Protein AF-A0AAP2H9G9-F1 (afdb_monomer_lite)

pLDDT: mean 77.92, std 21.47, range [32.94, 95.69]

Structure (mmCIF, N/CA/C/O backbone):
data_AF-A0AAP2H9G9-F1
#
_entry.id   AF-A0AAP2H9G9-F1
#
loop_
_atom_site.group_PDB
_atom_site.id
_atom_site.type_symbol
_atom_site.label_atom_id
_atom_site.label_alt_id
_atom_site.label_comp_id
_atom_site.label_asym_id
_atom_site.label_entity_id
_atom_site.label_seq_id
_atom_site.pdbx_PDB_ins_code
_atom_site.Cartn_x
_atom_site.Cartn_y
_atom_site.Cartn_z
_atom_site.occupancy
_atom_site.B_iso_or_equiv
_atom_site.auth_seq_id
_atom_site.auth_comp_id
_atom_site.auth_asym_id
_atom_site.auth_atom_id
_atom_site.pdbx_PDB_model_num
ATOM 1 N N . MET A 1 1 ? 57.233 18.502 27.708 1.00 37.66 1 MET A N 1
ATOM 2 C CA . MET A 1 1 ? 56.171 18.239 26.711 1.00 37.66 1 MET A CA 1
ATOM 3 C C . MET A 1 1 ? 54.902 17.817 27.448 1.00 37.66 1 MET A C 1
ATOM 5 O O . MET A 1 1 ? 54.884 16.736 28.016 1.00 37.66 1 MET A O 1
ATOM 9 N N . LYS A 1 2 ? 53.889 18.688 27.544 1.00 40.34 2 LYS A N 1
ATOM 10 C CA . LYS A 1 2 ? 52.561 18.356 28.095 1.00 40.34 2 LYS A CA 1
ATOM 11 C C . LYS A 1 2 ? 51.535 19.349 27.533 1.00 40.34 2 LYS A C 1
ATOM 13 O O . LYS A 1 2 ? 51.546 20.514 27.914 1.00 40.34 2 LYS A O 1
ATOM 18 N N . ARG A 1 3 ? 50.701 18.901 26.593 1.00 41.12 3 ARG A N 1
ATOM 19 C CA . ARG A 1 3 ? 49.439 19.538 26.166 1.00 41.12 3 ARG A CA 1
ATOM 20 C C . ARG A 1 3 ? 48.464 18.381 25.935 1.00 41.12 3 ARG A C 1
ATOM 22 O O . ARG A 1 3 ? 48.772 17.489 25.159 1.00 41.12 3 ARG A O 1
ATOM 29 N N . MET A 1 4 ? 47.598 18.151 26.918 1.00 32.94 4 MET A N 1
ATOM 30 C CA . MET A 1 4 ? 46.185 18.562 26.938 1.00 32.94 4 MET A CA 1
ATOM 31 C C . MET A 1 4 ? 45.317 17.645 26.075 1.00 32.94 4 MET A C 1
ATOM 33 O O . MET A 1 4 ? 45.419 17.625 24.855 1.00 32.94 4 MET A O 1
ATOM 37 N N . ALA A 1 5 ? 44.484 16.880 26.777 1.00 45.12 5 ALA A N 1
ATOM 38 C CA . ALA A 1 5 ? 43.431 16.036 26.248 1.00 45.12 5 ALA A CA 1
ATOM 39 C C . ALA A 1 5 ? 42.278 16.882 25.698 1.00 45.12 5 ALA A C 1
ATOM 41 O O . ALA A 1 5 ? 41.900 17.856 26.343 1.00 45.12 5 ALA A O 1
ATOM 42 N N . ILE A 1 6 ? 41.670 16.442 24.594 1.00 42.78 6 ILE A N 1
ATOM 43 C CA . ILE A 1 6 ? 40.238 16.624 24.332 1.00 42.78 6 ILE A CA 1
ATOM 44 C C . ILE A 1 6 ? 39.721 15.311 23.738 1.00 42.78 6 ILE A C 1
ATOM 46 O O . ILE A 1 6 ? 40.127 14.886 22.659 1.00 42.78 6 ILE A O 1
ATOM 50 N N . VAL A 1 7 ? 38.850 14.661 24.505 1.00 41.88 7 VAL A N 1
ATOM 51 C CA . VAL A 1 7 ? 38.011 13.535 24.101 1.00 41.88 7 VAL A CA 1
ATOM 52 C C . VAL A 1 7 ? 36.880 14.106 23.251 1.00 41.88 7 VAL A C 1
ATOM 54 O O . VAL A 1 7 ? 36.091 14.903 23.750 1.00 41.88 7 VAL A O 1
ATOM 57 N N . ALA A 1 8 ? 36.791 13.711 21.983 1.00 39.16 8 ALA A N 1
ATOM 58 C CA . ALA A 1 8 ? 35.619 13.967 21.154 1.00 39.16 8 ALA A CA 1
ATOM 59 C C . ALA A 1 8 ? 34.843 12.655 21.005 1.00 39.16 8 ALA A C 1
ATOM 61 O O . ALA A 1 8 ? 35.128 11.830 20.140 1.00 39.16 8 ALA A O 1
ATOM 62 N N . ALA A 1 9 ? 33.882 12.448 21.904 1.00 39.34 9 ALA A N 1
ATOM 63 C CA . ALA A 1 9 ? 32.832 11.461 21.723 1.00 39.34 9 ALA A CA 1
ATOM 64 C C . ALA A 1 9 ? 31.893 11.974 20.624 1.00 39.34 9 ALA A C 1
ATOM 66 O O . ALA A 1 9 ? 31.010 12.794 20.874 1.00 39.34 9 ALA A O 1
ATOM 67 N N . SER A 1 10 ? 32.104 11.521 19.391 1.00 39.72 10 SER A N 1
ATOM 68 C CA . SER A 1 10 ? 31.142 11.708 18.308 1.00 39.72 10 SER A CA 1
ATOM 69 C C . SER A 1 10 ? 29.957 10.777 18.545 1.00 39.72 10 SER A C 1
ATOM 71 O O . SER A 1 10 ? 29.910 9.655 18.047 1.00 39.72 10 SER A O 1
ATOM 73 N N . ALA A 1 11 ? 28.999 11.247 19.339 1.00 42.78 11 ALA A N 1
ATOM 74 C CA . ALA A 1 11 ? 27.651 10.712 19.329 1.00 42.78 11 ALA A CA 1
ATOM 75 C C . ALA A 1 11 ? 27.036 11.036 17.961 1.00 42.78 11 ALA A C 1
ATOM 77 O O . ALA A 1 11 ? 26.613 12.163 17.705 1.00 42.78 11 ALA A O 1
ATOM 78 N N . PHE A 1 12 ? 27.017 10.051 17.064 1.00 39.75 12 PHE A N 1
A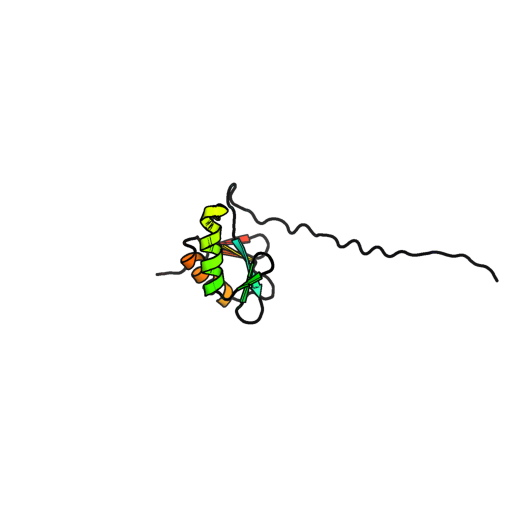TOM 79 C CA . PHE A 1 12 ? 26.119 10.068 15.917 1.00 39.75 12 PHE A CA 1
ATOM 80 C C . PHE A 1 12 ? 24.697 9.965 16.480 1.00 39.75 12 PHE A C 1
ATOM 82 O O . PHE A 1 12 ? 24.201 8.876 16.765 1.00 39.75 12 PHE A O 1
ATOM 89 N N . LEU A 1 13 ? 24.052 11.114 16.707 1.00 43.44 13 LEU A N 1
ATOM 90 C CA . LEU A 1 13 ? 22.601 11.156 16.797 1.00 43.44 13 LEU A CA 1
ATOM 91 C C . LEU A 1 13 ? 22.083 10.684 15.438 1.00 43.44 13 LEU A C 1
ATOM 93 O O . LEU A 1 13 ? 22.118 11.426 14.458 1.00 43.44 13 LEU A O 1
ATOM 97 N N . ALA A 1 14 ? 21.616 9.439 15.382 1.00 42.53 14 ALA A N 1
ATOM 98 C CA . ALA A 1 14 ? 20.694 9.014 14.350 1.00 42.53 14 ALA A CA 1
ATOM 99 C C . ALA A 1 14 ? 19.451 9.897 14.498 1.00 42.53 14 ALA A C 1
ATOM 101 O O . ALA A 1 14 ? 18.612 9.686 15.375 1.00 42.53 14 ALA A O 1
ATOM 102 N N . ALA A 1 15 ? 19.385 10.952 13.691 1.00 39.41 15 ALA A N 1
ATOM 103 C CA . ALA A 1 15 ? 18.165 11.694 13.487 1.00 39.41 15 ALA A CA 1
ATOM 104 C C . ALA A 1 15 ? 17.153 10.697 12.918 1.00 39.41 15 ALA A C 1
ATOM 106 O O . ALA A 1 15 ? 17.203 10.355 11.738 1.00 39.41 15 ALA A O 1
ATOM 107 N N . CYS A 1 16 ? 16.245 10.210 13.763 1.00 35.25 16 CYS A N 1
ATOM 108 C CA . CYS A 1 16 ? 14.962 9.708 13.304 1.00 35.25 16 CYS A CA 1
ATOM 109 C C . CYS A 1 16 ? 14.261 10.906 12.664 1.00 35.25 16 CYS A C 1
ATOM 111 O O . CYS A 1 16 ? 13.507 11.619 13.323 1.00 35.25 16 CYS A O 1
ATOM 113 N N . ALA A 1 17 ? 14.593 11.185 11.403 1.00 39.62 17 ALA A N 1
ATOM 114 C CA . ALA A 1 17 ? 13.818 12.070 10.569 1.00 39.62 17 ALA A CA 1
ATOM 115 C C . ALA A 1 17 ? 12.419 11.461 10.549 1.00 39.62 17 ALA A C 1
ATOM 117 O O . ALA A 1 17 ? 12.178 10.427 9.928 1.00 39.62 17 ALA A O 1
ATOM 118 N N . SER A 1 18 ? 11.519 12.051 11.329 1.00 39.00 18 SER A N 1
ATOM 119 C CA . SER A 1 18 ? 10.096 11.792 11.252 1.00 39.00 18 SER A CA 1
ATOM 120 C C . SER A 1 18 ? 9.683 12.143 9.833 1.00 39.00 18 SER A C 1
ATOM 122 O O . SER A 1 18 ? 9.507 13.318 9.508 1.00 39.00 18 SER A O 1
ATOM 124 N N . VAL A 1 19 ? 9.626 11.123 8.979 1.00 42.91 19 VAL A N 1
ATOM 125 C CA . VAL A 1 19 ? 9.118 11.222 7.617 1.00 42.91 19 VAL A CA 1
ATOM 126 C C . VAL A 1 19 ? 7.755 11.914 7.710 1.00 42.91 19 VAL A C 1
ATOM 128 O O . VAL A 1 19 ? 6.894 11.431 8.453 1.00 42.91 19 VAL A O 1
ATOM 131 N N . PRO A 1 20 ? 7.549 13.062 7.039 1.00 39.78 20 PRO A N 1
ATOM 132 C CA . PRO A 1 20 ? 6.274 13.750 7.093 1.00 39.78 20 PRO A CA 1
ATOM 133 C C . PRO A 1 20 ? 5.175 12.807 6.599 1.00 39.78 20 PRO A C 1
ATOM 135 O O . PRO A 1 20 ? 5.209 12.288 5.474 1.00 39.78 20 PRO A O 1
ATOM 138 N N . LYS A 1 21 ? 4.213 12.547 7.491 1.00 40.75 21 LYS A N 1
ATOM 139 C CA . LYS A 1 21 ? 3.041 11.727 7.199 1.00 40.75 21 LYS A CA 1
ATOM 140 C C . LYS A 1 21 ? 2.324 12.365 5.997 1.00 40.75 21 LYS A C 1
ATOM 142 O O . LYS A 1 21 ? 1.998 13.550 6.067 1.00 40.75 21 LYS A O 1
ATOM 147 N N . PRO A 1 22 ? 2.114 11.632 4.886 1.00 40.84 22 PRO A N 1
ATOM 148 C CA . PRO A 1 22 ? 1.306 12.145 3.778 1.00 40.84 22 PRO A CA 1
ATOM 149 C C . PRO A 1 22 ? -0.086 12.504 4.272 1.00 40.84 22 PRO A C 1
ATOM 151 O O . PRO A 1 22 ? -0.542 11.931 5.258 1.00 40.84 22 PRO A O 1
ATOM 154 N N . ALA A 1 23 ? -0.773 13.389 3.552 1.00 43.91 23 ALA A N 1
ATOM 155 C CA . ALA A 1 23 ? -2.177 13.707 3.772 1.00 43.91 23 ALA A CA 1
ATOM 156 C C . ALA A 1 23 ? -3.053 12.435 3.758 1.00 43.91 23 ALA A C 1
ATOM 158 O O . ALA A 1 23 ? -3.565 12.014 2.726 1.00 43.91 23 ALA A O 1
ATOM 159 N N . THR A 1 24 ? -3.202 11.806 4.922 1.00 49.16 24 THR A N 1
ATOM 160 C CA . THR A 1 24 ? -4.229 10.814 5.226 1.00 49.16 24 THR A CA 1
ATOM 161 C C . THR A 1 24 ? -5.559 11.546 5.294 1.00 49.16 24 THR A C 1
ATOM 163 O O . THR A 1 24 ? -5.672 12.527 6.037 1.00 49.16 24 THR A O 1
ATOM 166 N N . TYR A 1 25 ? -6.572 11.073 4.564 1.00 51.12 25 TYR A N 1
ATOM 167 C CA . TYR A 1 25 ? -7.954 11.438 4.866 1.00 51.12 25 TYR A CA 1
ATOM 168 C C . TYR A 1 25 ? -8.185 11.173 6.360 1.00 51.12 25 TYR A C 1
ATOM 170 O O . TYR A 1 25 ? -7.732 10.159 6.890 1.00 51.12 25 TYR A O 1
ATOM 178 N N . ALA A 1 26 ? -8.786 12.119 7.083 1.00 43.84 26 ALA A N 1
ATOM 179 C CA . ALA A 1 26 ? -8.971 11.992 8.525 1.00 43.84 26 ALA A CA 1
ATOM 180 C C . ALA A 1 26 ? -9.765 10.705 8.841 1.00 43.84 26 ALA A C 1
ATOM 182 O O . ALA A 1 26 ? -10.956 10.636 8.554 1.00 43.84 26 ALA A O 1
ATOM 183 N N . GLY A 1 27 ? -9.089 9.689 9.395 1.00 62.28 27 GLY A N 1
ATOM 184 C CA . GLY A 1 27 ? -9.655 8.362 9.679 1.00 62.28 27 GLY A CA 1
ATOM 185 C C . GLY A 1 27 ? -9.137 7.210 8.806 1.00 62.28 27 GLY A C 1
ATOM 186 O O . GLY A 1 27 ? -9.401 6.059 9.143 1.00 62.28 27 GLY A O 1
ATOM 187 N N . ASP A 1 28 ? -8.368 7.481 7.746 1.00 76.06 28 ASP A N 1
ATOM 188 C CA . ASP A 1 28 ? -7.759 6.431 6.923 1.00 76.06 28 ASP A CA 1
ATOM 189 C C . ASP A 1 28 ? -6.580 5.766 7.644 1.00 76.06 28 ASP A C 1
ATOM 191 O O . ASP A 1 28 ? -5.630 6.419 8.093 1.00 76.06 28 ASP A O 1
ATOM 195 N N . VAL A 1 29 ? -6.624 4.435 7.693 1.00 88.19 29 VAL A N 1
ATOM 196 C CA . VAL A 1 29 ? -5.503 3.568 8.074 1.00 88.19 29 VAL A CA 1
ATOM 197 C C . VAL A 1 29 ? -4.972 2.892 6.801 1.00 88.19 29 VAL A C 1
ATOM 199 O O . VAL A 1 29 ? -5.525 1.868 6.382 1.00 88.19 29 VAL A O 1
ATOM 202 N N . PRO A 1 30 ? -3.966 3.472 6.121 1.00 91.94 30 PRO A N 1
ATOM 203 C CA . PRO A 1 30 ? -3.399 2.877 4.918 1.00 91.94 30 PRO A CA 1
ATOM 204 C C . PRO A 1 30 ? -2.452 1.719 5.252 1.00 91.94 30 PRO A C 1
ATOM 206 O O . PRO A 1 30 ? -1.685 1.766 6.218 1.00 91.94 30 PRO A O 1
ATOM 209 N N . ALA A 1 31 ? -2.445 0.698 4.399 1.00 94.69 31 ALA A N 1
ATOM 210 C CA . ALA A 1 31 ? -1.317 -0.214 4.285 1.00 94.69 31 ALA A CA 1
ATOM 211 C C . ALA A 1 31 ? -0.237 0.449 3.420 1.00 94.69 31 ALA A C 1
ATOM 213 O O . ALA A 1 31 ? -0.297 0.392 2.193 1.00 94.69 31 ALA A O 1
ATOM 214 N N . GLU A 1 32 ? 0.719 1.116 4.065 1.00 94.88 32 GLU A N 1
ATOM 215 C CA . GLU A 1 32 ? 1.872 1.722 3.390 1.00 94.88 32 GLU A CA 1
ATOM 216 C C . GLU A 1 32 ? 2.914 0.650 3.064 1.00 94.88 32 GLU A C 1
ATOM 218 O O . GLU A 1 32 ? 3.455 0.013 3.971 1.00 94.88 32 GLU A O 1
ATOM 223 N N . ILE A 1 33 ? 3.176 0.444 1.776 1.00 94.94 33 ILE A N 1
ATOM 224 C CA . ILE A 1 33 ? 4.112 -0.559 1.264 1.00 94.94 33 ILE A CA 1
ATOM 225 C C . ILE A 1 33 ? 5.190 0.107 0.411 1.00 94.94 33 ILE A C 1
ATOM 227 O O . ILE A 1 33 ? 4.936 1.130 -0.224 1.00 94.94 33 ILE A O 1
ATOM 231 N N . SER A 1 34 ? 6.380 -0.483 0.372 1.00 94.38 34 SER A N 1
ATOM 232 C CA . SER A 1 34 ? 7.495 -0.009 -0.457 1.00 94.38 34 SER A CA 1
ATOM 233 C C . SER A 1 34 ? 7.873 -1.067 -1.483 1.00 94.38 34 SER A C 1
ATOM 235 O O . SER A 1 34 ? 7.915 -2.248 -1.141 1.00 94.38 34 SER A O 1
ATOM 237 N N . ALA A 1 35 ? 8.164 -0.650 -2.713 1.00 92.19 35 ALA A N 1
ATOM 238 C CA . ALA A 1 35 ? 8.774 -1.532 -3.703 1.00 92.19 35 ALA A CA 1
ATOM 239 C C . ALA A 1 35 ? 10.199 -1.903 -3.265 1.00 92.19 35 ALA A C 1
ATOM 241 O O . ALA A 1 35 ? 10.893 -1.098 -2.638 1.00 92.19 35 ALA A O 1
ATOM 242 N N . MET A 1 36 ? 10.607 -3.129 -3.569 1.00 88.69 36 MET A N 1
ATOM 243 C CA . MET A 1 36 ? 11.949 -3.652 -3.345 1.00 88.69 36 MET A CA 1
ATOM 244 C C . MET A 1 36 ? 12.519 -4.150 -4.678 1.00 88.69 36 MET A C 1
ATOM 246 O O . MET A 1 36 ? 11.764 -4.609 -5.536 1.00 88.69 36 MET A O 1
ATOM 250 N N . PRO A 1 37 ? 13.850 -4.141 -4.852 1.00 80.31 37 PRO A N 1
ATOM 251 C CA . PRO A 1 37 ? 14.471 -4.765 -6.013 1.00 80.31 37 PRO A CA 1
ATOM 252 C C . PRO A 1 37 ? 14.081 -6.245 -6.137 1.00 80.31 37 PRO A C 1
ATOM 254 O O . PRO A 1 37 ? 14.156 -6.986 -5.157 1.00 80.31 37 PRO A O 1
ATOM 257 N N . GLY A 1 38 ? 13.735 -6.684 -7.351 1.00 79.44 38 GLY A N 1
ATOM 258 C CA . GLY A 1 38 ? 13.414 -8.088 -7.635 1.00 79.44 38 GLY A CA 1
ATOM 259 C C . GLY A 1 38 ? 11.943 -8.469 -7.448 1.00 79.44 38 GLY A C 1
ATOM 260 O O . GLY A 1 38 ? 11.672 -9.577 -6.994 1.00 79.44 38 GLY A O 1
ATOM 261 N N . ASP A 1 39 ? 11.016 -7.577 -7.812 1.00 84.31 39 ASP A N 1
ATOM 262 C CA . ASP A 1 39 ? 9.562 -7.817 -7.849 1.00 84.31 39 ASP A CA 1
ATOM 263 C C . ASP A 1 39 ? 8.939 -8.165 -6.479 1.00 84.31 39 ASP A C 1
ATOM 265 O O . ASP A 1 39 ? 7.939 -8.884 -6.375 1.00 84.31 39 ASP A O 1
ATOM 269 N N . GLU A 1 40 ? 9.532 -7.652 -5.399 1.00 92.12 40 GLU A N 1
ATOM 270 C CA . GLU A 1 40 ? 9.030 -7.802 -4.034 1.00 92.12 40 GLU A CA 1
ATOM 271 C C . GLU A 1 40 ? 8.520 -6.474 -3.469 1.00 92.12 40 GLU A C 1
ATOM 273 O O . GLU A 1 40 ? 8.941 -5.386 -3.854 1.00 92.12 40 GLU A O 1
ATOM 278 N N . PHE A 1 41 ? 7.647 -6.573 -2.469 1.00 94.12 41 PHE A N 1
ATOM 279 C CA . PHE A 1 41 ? 7.159 -5.432 -1.710 1.00 94.12 41 PHE A CA 1
ATOM 280 C C . PHE A 1 41 ? 7.442 -5.621 -0.224 1.00 94.12 41 PHE A C 1
ATOM 282 O O . PHE A 1 41 ? 7.191 -6.686 0.347 1.00 94.12 41 PHE A O 1
ATOM 289 N N . SER A 1 42 ? 7.924 -4.565 0.426 1.00 94.50 42 SER A N 1
ATOM 290 C CA . SER A 1 42 ? 8.135 -4.533 1.867 1.00 94.50 42 SER A CA 1
ATOM 291 C C . SER A 1 42 ? 6.933 -3.930 2.582 1.00 94.50 42 SER A C 1
ATOM 293 O O . SER A 1 42 ? 6.439 -2.858 2.225 1.00 94.50 42 SER A O 1
ATOM 295 N N . TRP A 1 43 ? 6.481 -4.607 3.634 1.00 94.75 43 TRP A N 1
ATOM 296 C CA . TRP A 1 43 ? 5.449 -4.122 4.537 1.00 94.75 43 TRP A CA 1
ATOM 297 C C . TRP A 1 43 ? 5.727 -4.597 5.963 1.00 94.75 43 TRP A C 1
ATOM 299 O O . TRP A 1 43 ? 5.828 -5.796 6.236 1.00 94.75 43 TRP A O 1
ATOM 309 N N . ARG A 1 44 ? 5.844 -3.645 6.899 1.00 89.81 44 ARG A N 1
ATOM 310 C CA . ARG A 1 44 ? 6.104 -3.906 8.333 1.00 89.81 44 ARG A CA 1
ATOM 311 C C . ARG A 1 44 ? 7.350 -4.762 8.582 1.00 89.81 44 ARG A C 1
ATOM 313 O O . ARG A 1 44 ? 7.326 -5.683 9.397 1.00 89.81 44 ARG A O 1
ATOM 320 N N . GLY A 1 45 ? 8.425 -4.474 7.851 1.00 88.81 45 GLY A N 1
ATOM 321 C CA . GLY A 1 45 ? 9.702 -5.179 7.98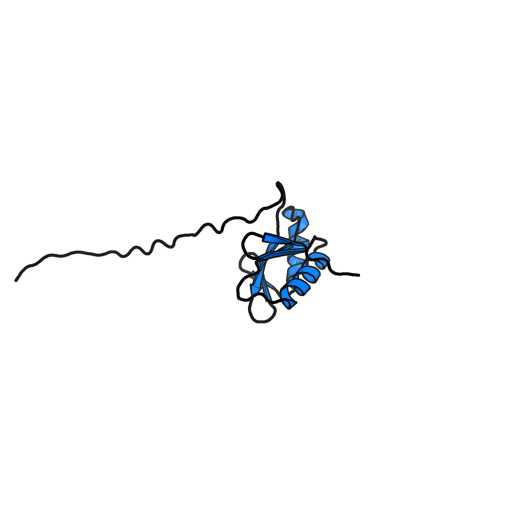2 1.00 88.81 45 GLY A CA 1
ATOM 322 C C . GLY A 1 45 ? 9.699 -6.609 7.433 1.00 88.81 45 GLY A C 1
ATOM 323 O O . GLY A 1 45 ? 10.612 -7.370 7.738 1.00 88.81 45 GLY A O 1
ATOM 324 N N . ARG A 1 46 ? 8.680 -6.992 6.653 1.00 91.31 46 ARG A N 1
ATOM 325 C CA . ARG A 1 46 ? 8.613 -8.272 5.941 1.00 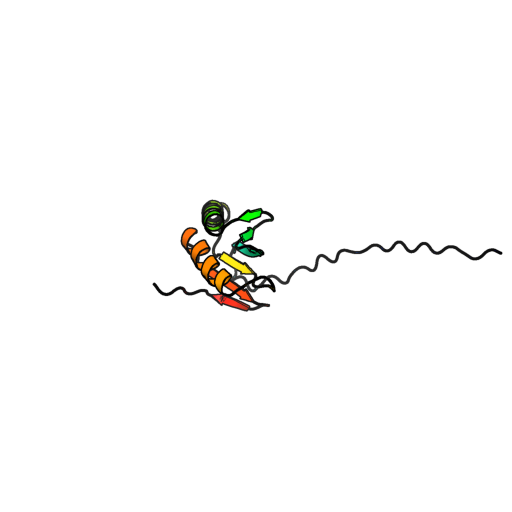91.31 46 ARG A CA 1
ATOM 326 C C . ARG A 1 46 ? 8.472 -8.028 4.447 1.00 91.31 46 ARG A C 1
ATOM 328 O O . ARG A 1 46 ? 7.775 -7.095 4.054 1.00 91.31 46 ARG A O 1
ATOM 335 N N . ASN A 1 47 ? 9.091 -8.889 3.650 1.00 94.31 47 ASN A N 1
ATOM 336 C CA . ASN A 1 47 ? 8.970 -8.858 2.200 1.00 94.31 47 ASN A CA 1
ATOM 337 C C . ASN A 1 47 ? 7.951 -9.887 1.729 1.00 94.31 47 ASN A C 1
ATOM 339 O O . ASN A 1 47 ? 7.830 -10.974 2.303 1.00 94.31 47 ASN A O 1
ATOM 343 N N . TYR A 1 48 ? 7.231 -9.531 0.677 1.00 92.56 48 TYR A N 1
ATOM 344 C CA . TYR A 1 48 ? 6.219 -10.369 0.069 1.00 92.56 48 TYR A CA 1
ATOM 345 C C . TYR A 1 48 ? 6.306 -10.240 -1.444 1.00 92.56 48 TYR A C 1
ATOM 347 O O . TYR A 1 48 ? 6.500 -9.146 -1.971 1.00 92.56 48 TYR A O 1
ATOM 355 N N . THR A 1 49 ? 6.055 -11.344 -2.137 1.00 93.19 49 THR A N 1
ATOM 356 C CA . THR A 1 49 ? 5.624 -11.269 -3.532 1.00 93.19 49 THR A CA 1
ATOM 357 C C . THR A 1 49 ? 4.242 -10.600 -3.608 1.00 93.19 49 THR A C 1
ATOM 359 O O . THR A 1 49 ? 3.501 -10.629 -2.613 1.00 93.19 49 THR A O 1
ATOM 362 N N . PRO A 1 50 ? 3.842 -10.034 -4.761 1.00 90.19 50 PRO A N 1
ATOM 363 C CA . PRO A 1 50 ? 2.573 -9.315 -4.897 1.00 90.19 50 PRO A CA 1
ATOM 364 C C . PRO A 1 50 ? 1.359 -10.123 -4.412 1.00 90.19 50 PRO A C 1
ATOM 366 O O . PRO A 1 50 ? 0.568 -9.645 -3.596 1.00 90.19 50 PRO A O 1
ATOM 369 N N . ASP A 1 51 ? 1.260 -11.393 -4.810 1.00 89.38 51 ASP A N 1
ATOM 370 C CA . ASP A 1 51 ? 0.152 -12.269 -4.406 1.00 89.38 51 ASP A CA 1
ATOM 371 C C . ASP A 1 51 ? 0.082 -12.451 -2.882 1.00 89.38 51 ASP A C 1
ATOM 373 O O . ASP A 1 51 ? -0.977 -12.323 -2.262 1.00 89.38 51 ASP A O 1
ATOM 377 N N . ARG A 1 52 ? 1.237 -12.699 -2.249 1.00 93.69 52 ARG A N 1
ATOM 378 C CA . ARG A 1 52 ? 1.331 -12.900 -0.796 1.00 93.69 52 ARG A CA 1
ATOM 379 C C . ARG A 1 52 ? 1.053 -11.617 -0.022 1.00 93.69 52 ARG A C 1
ATOM 381 O O . ARG A 1 52 ? 0.495 -11.688 1.073 1.00 93.69 52 ARG A O 1
ATOM 388 N N . MET A 1 53 ? 1.408 -10.465 -0.586 1.00 95.31 53 MET A N 1
ATOM 389 C CA . MET A 1 53 ? 1.100 -9.160 -0.010 1.00 95.31 53 MET A CA 1
ATOM 390 C C . MET A 1 53 ? -0.414 -8.930 0.033 1.00 95.31 53 MET A C 1
ATOM 392 O O . MET A 1 53 ? -0.947 -8.549 1.076 1.00 95.31 53 MET A O 1
ATOM 396 N N . GLY A 1 54 ? -1.118 -9.209 -1.070 1.00 94.12 54 GLY A N 1
ATOM 397 C CA . GLY A 1 54 ? -2.574 -9.068 -1.152 1.00 94.12 54 GLY A CA 1
ATOM 398 C C . GLY A 1 54 ? -3.299 -9.881 -0.078 1.00 94.12 54 GLY A C 1
ATOM 399 O O . GLY A 1 54 ? -4.149 -9.347 0.641 1.00 94.12 54 GLY A O 1
ATOM 400 N N . ASP A 1 55 ? -2.904 -11.142 0.104 1.00 93.81 55 ASP A N 1
ATOM 401 C CA . ASP A 1 55 ? -3.446 -12.016 1.150 1.00 93.81 55 ASP A CA 1
ATOM 402 C C . ASP A 1 55 ? -3.149 -11.505 2.566 1.00 93.81 55 ASP A C 1
ATOM 404 O O . ASP A 1 55 ? -4.039 -11.494 3.424 1.00 93.81 55 ASP A O 1
ATOM 408 N N . ALA A 1 56 ? -1.915 -11.057 2.815 1.00 94.56 56 ALA A N 1
ATOM 409 C CA . ALA A 1 56 ? -1.502 -10.534 4.114 1.00 94.56 56 ALA A CA 1
ATOM 410 C C . ALA A 1 56 ? -2.291 -9.270 4.491 1.00 94.56 56 ALA A C 1
ATOM 412 O O . ALA A 1 56 ? -2.792 -9.161 5.614 1.00 94.56 56 ALA A O 1
ATOM 413 N N . ILE A 1 57 ? -2.460 -8.342 3.546 1.00 95.69 57 ILE A N 1
ATOM 414 C CA . ILE A 1 57 ? -3.250 -7.122 3.743 1.00 95.69 57 ILE A CA 1
ATOM 415 C C . ILE A 1 57 ? -4.726 -7.474 3.946 1.00 95.69 57 ILE A C 1
ATOM 417 O O . ILE A 1 57 ? -5.368 -6.923 4.841 1.00 95.69 57 ILE A O 1
ATOM 421 N N . ARG A 1 58 ? -5.275 -8.426 3.180 1.00 93.31 58 ARG A N 1
ATOM 422 C CA . ARG A 1 58 ? -6.664 -8.884 3.345 1.00 93.31 58 ARG A CA 1
ATOM 423 C C . ARG A 1 58 ? -6.921 -9.447 4.741 1.00 93.31 58 ARG A C 1
ATOM 425 O O . ARG A 1 58 ? -7.962 -9.154 5.327 1.00 93.31 58 ARG A O 1
ATOM 432 N N . ALA A 1 59 ? -5.986 -10.235 5.271 1.00 92.38 59 ALA A N 1
ATOM 433 C CA . ALA A 1 59 ? -6.085 -10.802 6.613 1.00 92.38 59 ALA A CA 1
ATOM 434 C C . ALA A 1 59 ? -6.030 -9.714 7.698 1.00 92.38 59 ALA A C 1
ATOM 436 O O . ALA A 1 59 ? -6.826 -9.738 8.634 1.00 92.38 59 ALA A O 1
ATOM 437 N N . ALA A 1 60 ? -5.143 -8.730 7.537 1.00 92.25 60 ALA A N 1
ATOM 438 C CA . ALA A 1 60 ? -4.995 -7.606 8.460 1.00 92.25 60 ALA A CA 1
ATOM 439 C C . ALA A 1 60 ? -6.155 -6.599 8.395 1.00 92.25 60 ALA A C 1
ATOM 441 O O . ALA A 1 60 ? -6.454 -5.927 9.382 1.00 92.25 60 ALA A O 1
ATOM 442 N N . LYS A 1 61 ? -6.832 -6.490 7.244 1.00 90.50 61 LYS A N 1
ATOM 443 C CA . LYS A 1 61 ? -7.879 -5.493 6.986 1.00 90.50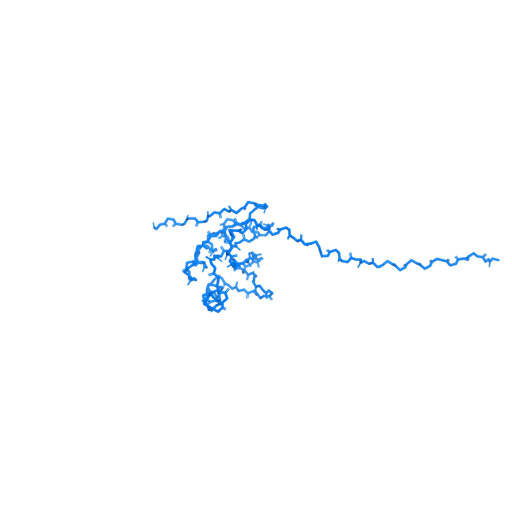 61 LYS A CA 1
ATOM 444 C C . LYS A 1 61 ? -8.941 -5.451 8.080 1.00 90.50 61 LYS A C 1
ATOM 446 O O . LYS A 1 61 ? -9.246 -4.375 8.582 1.00 90.50 61 LYS A O 1
ATOM 451 N N . ALA A 1 62 ? -9.497 -6.607 8.444 1.00 82.06 62 ALA A N 1
ATOM 452 C CA . ALA A 1 62 ? -10.582 -6.684 9.420 1.00 82.06 62 ALA A CA 1
ATOM 453 C C . ALA A 1 62 ? -10.112 -6.401 10.855 1.00 82.06 62 ALA A C 1
ATOM 455 O O . ALA A 1 62 ? -10.826 -5.748 11.610 1.00 82.06 62 ALA A O 1
ATOM 456 N N . SER A 1 63 ? -8.918 -6.869 11.228 1.00 86.94 63 SER A N 1
ATOM 457 C CA . SER A 1 63 ? -8.373 -6.685 12.577 1.00 86.94 63 SER A CA 1
ATOM 458 C C . SER A 1 63 ? -7.830 -5.280 12.830 1.00 86.94 63 SER A C 1
ATOM 460 O O . SER A 1 63 ? -7.741 -4.864 13.980 1.00 86.94 63 SER A O 1
ATOM 462 N N . GLU A 1 64 ? -7.453 -4.557 11.776 1.00 86.31 64 GLU A N 1
ATOM 463 C CA . GLU A 1 64 ? -6.697 -3.304 11.891 1.00 86.31 64 GLU A CA 1
ATOM 464 C C . GLU A 1 64 ? -7.398 -2.102 11.255 1.00 86.31 64 GLU A C 1
ATOM 466 O O . GLU A 1 64 ? -6.888 -0.985 11.315 1.00 86.31 64 GLU A O 1
ATOM 471 N N . GLY A 1 65 ? -8.566 -2.319 10.646 1.00 88.00 65 GLY A N 1
ATOM 472 C CA . GLY A 1 65 ? -9.343 -1.260 10.013 1.00 88.00 65 GLY A CA 1
ATOM 473 C C . GLY A 1 65 ? -8.649 -0.662 8.792 1.00 88.00 65 GLY A C 1
ATOM 474 O O . GLY A 1 65 ? -8.771 0.537 8.560 1.00 88.00 65 GLY A O 1
ATOM 475 N N . LEU A 1 66 ? -7.907 -1.471 8.022 1.00 92.12 66 LEU A N 1
ATOM 476 C CA . LEU A 1 66 ? -7.217 -0.974 6.829 1.00 92.12 66 LEU A CA 1
ATOM 477 C C . LEU A 1 66 ? -8.233 -0.485 5.791 1.00 92.12 66 LEU A C 1
ATOM 479 O O . LEU A 1 66 ? -9.203 -1.174 5.468 1.00 92.12 66 LEU A O 1
ATOM 483 N N . THR A 1 67 ? -7.978 0.702 5.255 1.00 92.81 67 THR A N 1
ATOM 484 C CA . THR A 1 67 ? -8.910 1.438 4.376 1.00 92.81 67 THR A CA 1
ATOM 485 C C . THR A 1 67 ? -8.406 1.557 2.945 1.00 92.81 67 THR A C 1
ATOM 487 O O . THR A 1 67 ? -9.207 1.701 2.026 1.00 92.81 67 THR A O 1
ATOM 490 N N . SER A 1 68 ? -7.096 1.439 2.733 1.00 93.06 68 SER A N 1
ATOM 491 C CA . SER A 1 68 ? -6.446 1.579 1.432 1.00 93.06 68 SER A CA 1
ATOM 492 C C . SER A 1 68 ? -5.085 0.882 1.414 1.00 93.06 68 SER A C 1
ATOM 494 O O . SER A 1 68 ? -4.531 0.552 2.466 1.00 93.06 68 SER A O 1
ATOM 496 N N . VAL A 1 69 ? -4.545 0.658 0.217 1.00 95.25 69 VAL A N 1
ATOM 497 C CA . VAL A 1 69 ? -3.142 0.269 0.009 1.00 95.25 69 VAL A CA 1
ATOM 498 C C . VAL A 1 69 ? -2.421 1.426 -0.671 1.00 95.25 69 VAL A C 1
ATOM 500 O O . VAL A 1 69 ? -2.921 1.971 -1.657 1.00 95.25 69 VAL A O 1
ATOM 503 N N . VAL A 1 70 ? -1.262 1.809 -0.137 1.00 95.50 70 VAL A N 1
ATOM 504 C CA . VAL A 1 70 ? -0.483 2.954 -0.615 1.00 95.50 70 VAL A CA 1
ATOM 505 C C . VAL A 1 70 ? 0.942 2.512 -0.918 1.00 95.50 70 VAL A C 1
ATOM 507 O O . VAL A 1 70 ? 1.677 2.140 -0.007 1.00 95.50 70 VAL A O 1
ATOM 510 N N . LEU A 1 71 ? 1.350 2.609 -2.183 1.00 95.38 71 LEU A N 1
ATOM 511 C CA . LEU A 1 71 ? 2.759 2.506 -2.559 1.00 95.38 71 LEU A CA 1
ATOM 512 C C . LEU A 1 71 ? 3.499 3.784 -2.160 1.00 95.38 71 LEU A C 1
ATOM 514 O O . LEU A 1 71 ? 3.133 4.874 -2.601 1.00 95.38 71 LEU A O 1
ATOM 518 N N . LEU A 1 72 ? 4.566 3.662 -1.382 1.00 93.44 72 LEU A N 1
ATOM 519 C CA . LEU A 1 72 ? 5.526 4.735 -1.155 1.00 93.44 72 LEU A CA 1
ATOM 520 C C . LEU A 1 72 ? 6.483 4.780 -2.354 1.00 93.44 72 LEU A C 1
ATOM 522 O O . LEU A 1 72 ? 7.434 4.006 -2.431 1.00 93.44 72 LEU A O 1
ATOM 526 N N . PHE A 1 73 ? 6.194 5.651 -3.323 1.00 83.69 73 PHE A N 1
ATOM 527 C CA . PHE A 1 73 ? 6.945 5.749 -4.573 1.00 83.69 73 PHE A CA 1
ATOM 528 C C . PHE A 1 73 ? 8.285 6.459 -4.321 1.00 83.69 73 PHE A C 1
ATOM 530 O O . PHE A 1 73 ? 8.331 7.686 -4.192 1.00 83.69 73 PHE A O 1
ATOM 537 N N . GLY A 1 74 ? 9.351 5.666 -4.199 1.00 83.44 74 GLY A N 1
ATOM 538 C CA . GLY A 1 74 ? 10.738 6.110 -4.034 1.00 83.44 74 GLY A CA 1
ATOM 539 C C . GLY A 1 74 ? 11.600 5.806 -5.262 1.00 83.44 74 GLY A C 1
ATOM 540 O O . GLY A 1 74 ? 11.072 5.488 -6.323 1.00 83.44 74 GLY A O 1
ATOM 541 N N . ASP A 1 75 ? 12.922 5.887 -5.104 1.00 81.12 75 ASP A N 1
ATOM 542 C CA . ASP A 1 75 ? 13.883 5.725 -6.209 1.00 81.12 75 ASP A CA 1
ATOM 543 C C . ASP A 1 75 ? 13.855 4.324 -6.844 1.00 81.12 75 ASP A C 1
ATOM 545 O O . ASP A 1 75 ? 14.096 4.183 -8.041 1.00 81.12 75 ASP A O 1
ATOM 549 N N . ASP A 1 76 ? 13.507 3.303 -6.058 1.00 80.88 76 ASP A N 1
ATOM 550 C CA . ASP A 1 76 ? 13.418 1.911 -6.513 1.00 80.88 76 ASP A CA 1
ATOM 551 C C . ASP A 1 76 ? 12.052 1.555 -7.128 1.00 80.88 76 ASP A C 1
ATOM 553 O O . ASP A 1 76 ? 11.873 0.447 -7.626 1.00 80.88 76 ASP A O 1
ATOM 557 N N . ALA A 1 77 ? 11.074 2.469 -7.088 1.00 86.44 77 ALA A N 1
ATOM 558 C CA . ALA A 1 77 ? 9.727 2.206 -7.582 1.00 86.44 77 ALA A CA 1
ATOM 559 C C . ALA A 1 77 ? 9.603 2.489 -9.087 1.00 86.44 77 ALA A C 1
ATOM 561 O O . ALA A 1 77 ? 10.018 3.527 -9.607 1.00 86.44 77 ALA A O 1
ATOM 562 N N . THR A 1 78 ? 8.946 1.577 -9.790 1.00 90.56 78 THR A N 1
ATOM 563 C CA . THR A 1 78 ? 8.705 1.617 -11.230 1.00 90.56 78 THR A CA 1
ATOM 564 C C . THR A 1 78 ? 7.220 1.800 -11.545 1.00 90.56 78 THR A C 1
ATOM 566 O O . THR A 1 78 ? 6.337 1.683 -10.695 1.00 90.56 78 THR A O 1
ATOM 569 N N . VAL A 1 79 ? 6.909 2.075 -12.816 1.00 88.38 79 VAL A N 1
ATOM 570 C CA . VAL A 1 79 ? 5.513 2.094 -13.287 1.00 88.38 79 VAL A CA 1
ATOM 571 C C . VAL A 1 79 ? 4.859 0.715 -13.142 1.00 88.38 79 VAL A C 1
ATOM 573 O O . VAL A 1 79 ? 3.660 0.647 -12.881 1.00 88.38 79 VAL A O 1
ATOM 576 N N . GLN A 1 80 ? 5.631 -0.370 -13.269 1.00 90.88 80 GLN A N 1
ATOM 577 C CA . GLN A 1 80 ? 5.120 -1.725 -13.064 1.00 90.88 80 GLN A CA 1
ATOM 578 C C . GLN A 1 80 ? 4.661 -1.921 -11.613 1.00 90.88 80 GLN A C 1
ATOM 580 O O . GLN A 1 80 ? 3.560 -2.418 -11.395 1.00 90.88 80 GLN A O 1
ATOM 585 N N . ASP A 1 81 ? 5.403 -1.390 -10.638 1.00 92.12 81 ASP A N 1
ATOM 586 C CA . ASP A 1 81 ? 5.021 -1.477 -9.223 1.00 92.12 81 ASP A CA 1
ATOM 587 C C . ASP A 1 81 ? 3.685 -0.784 -8.930 1.00 92.12 81 ASP A C 1
ATOM 589 O O . ASP A 1 81 ? 2.904 -1.244 -8.098 1.00 92.12 81 ASP A O 1
ATOM 593 N N . ILE A 1 82 ? 3.371 0.307 -9.640 1.00 91.56 82 ILE A N 1
ATOM 594 C CA . ILE A 1 82 ? 2.060 0.971 -9.537 1.00 91.56 82 ILE A CA 1
ATOM 595 C C . ILE A 1 82 ? 0.940 0.026 -9.996 1.00 91.56 82 ILE A C 1
ATOM 597 O O . ILE A 1 82 ? -0.127 -0.022 -9.376 1.00 91.56 82 ILE A O 1
ATOM 601 N N . VAL A 1 83 ? 1.164 -0.722 -11.079 1.00 91.50 83 VAL A N 1
ATOM 602 C CA . VAL A 1 83 ? 0.198 -1.708 -11.584 1.00 91.50 83 VAL A CA 1
ATOM 603 C C . VAL A 1 83 ? 0.041 -2.851 -10.584 1.00 91.50 83 VAL A C 1
ATOM 605 O O . VAL A 1 83 ? -1.088 -3.225 -10.253 1.00 91.50 83 VAL A O 1
ATOM 608 N N . ASP A 1 84 ? 1.145 -3.347 -10.036 1.00 92.81 84 ASP A N 1
ATOM 609 C CA . ASP A 1 84 ? 1.139 -4.455 -9.081 1.00 92.81 84 ASP A CA 1
ATOM 610 C C . ASP A 1 84 ? 0.445 -4.071 -7.771 1.00 92.81 84 ASP A C 1
ATOM 612 O O . ASP A 1 84 ? -0.346 -4.847 -7.233 1.00 92.81 84 ASP A O 1
ATOM 616 N N . VAL A 1 85 ? 0.605 -2.831 -7.305 1.00 94.19 85 VAL A N 1
ATOM 617 C CA . VAL A 1 85 ? -0.138 -2.299 -6.149 1.00 94.19 85 VAL A CA 1
ATOM 618 C C . VAL A 1 85 ? -1.642 -2.308 -6.390 1.00 94.19 85 VAL A C 1
ATOM 620 O O . VAL A 1 85 ? -2.414 -2.580 -5.467 1.00 94.19 85 VAL A O 1
ATOM 623 N N . ALA A 1 86 ? -2.089 -2.071 -7.621 1.00 92.38 86 ALA A N 1
ATOM 624 C CA . ALA A 1 86 ? -3.504 -2.177 -7.942 1.00 92.38 86 ALA A CA 1
ATOM 625 C C . ALA A 1 86 ? -4.015 -3.624 -7.855 1.00 92.38 86 ALA A C 1
ATOM 627 O O . ALA A 1 86 ? -5.135 -3.855 -7.391 1.00 92.38 86 ALA A O 1
ATOM 628 N N . ILE A 1 87 ? -3.192 -4.599 -8.253 1.00 92.00 87 ILE A N 1
ATOM 629 C CA . ILE A 1 87 ? -3.490 -6.032 -8.122 1.00 92.00 87 ILE A CA 1
ATOM 630 C C . ILE A 1 87 ? -3.542 -6.426 -6.638 1.00 92.00 87 ILE A C 1
ATOM 632 O O . ILE A 1 87 ? -4.528 -7.026 -6.199 1.00 92.00 87 ILE A O 1
ATOM 636 N N . ILE A 1 88 ? -2.545 -6.010 -5.852 1.00 94.44 88 ILE A N 1
ATOM 637 C CA . ILE A 1 88 ? -2.461 -6.227 -4.399 1.00 94.44 88 ILE A CA 1
ATOM 638 C C . ILE A 1 88 ? -3.705 -5.670 -3.697 1.00 94.44 88 ILE A C 1
ATOM 640 O O . ILE A 1 88 ? -4.378 -6.375 -2.939 1.00 94.44 88 ILE A O 1
ATOM 644 N N . ALA A 1 89 ? -4.055 -4.411 -3.969 1.00 93.75 89 ALA A N 1
ATOM 645 C CA . ALA A 1 89 ? -5.20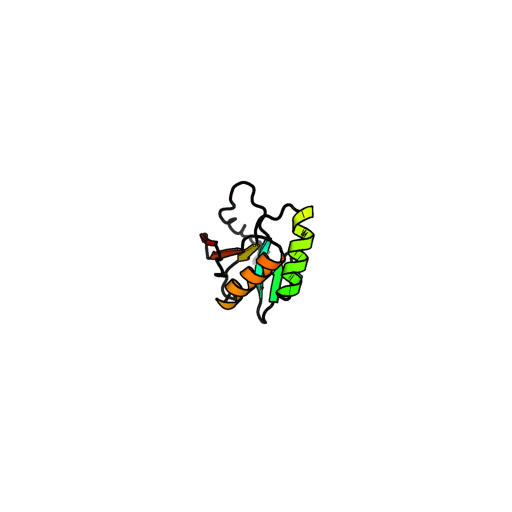6 -3.764 -3.350 1.00 93.75 89 ALA A CA 1
ATOM 646 C C . ALA A 1 89 ? -6.524 -4.426 -3.768 1.00 93.75 89 ALA A C 1
ATOM 648 O O . ALA A 1 89 ? -7.409 -4.627 -2.933 1.00 93.75 89 ALA A O 1
ATOM 649 N N . ARG A 1 90 ? -6.645 -4.844 -5.036 1.00 91.06 90 ARG A N 1
ATOM 650 C CA . ARG A 1 90 ? -7.805 -5.595 -5.530 1.00 91.06 90 ARG A CA 1
ATOM 651 C C . ARG A 1 90 ? -7.966 -6.925 -4.798 1.00 91.06 90 ARG A C 1
ATOM 653 O O . ARG A 1 90 ? -9.088 -7.242 -4.403 1.00 91.06 90 ARG A O 1
ATOM 660 N N . ALA A 1 91 ? -6.883 -7.668 -4.577 1.00 91.62 91 ALA A N 1
ATOM 661 C CA . ALA A 1 91 ? -6.907 -8.908 -3.798 1.00 91.62 91 ALA A CA 1
ATOM 662 C C . ALA A 1 91 ? -7.353 -8.662 -2.343 1.00 91.62 91 ALA A C 1
ATOM 664 O O . ALA A 1 91 ? -8.131 -9.440 -1.786 1.00 91.62 91 ALA A O 1
ATOM 665 N N . ALA A 1 92 ? -6.955 -7.530 -1.756 1.00 91.31 92 ALA A N 1
ATOM 666 C CA . ALA A 1 92 ? -7.401 -7.095 -0.431 1.00 91.31 92 ALA A CA 1
ATOM 667 C C . ALA A 1 92 ? -8.821 -6.484 -0.399 1.00 91.31 92 ALA A C 1
ATOM 669 O O . ALA A 1 92 ? -9.384 -6.253 0.679 1.00 91.31 92 ALA A O 1
ATOM 670 N N . GLY A 1 93 ? -9.424 -6.213 -1.561 1.00 91.25 93 GLY A N 1
ATOM 671 C CA . GLY A 1 93 ? -10.688 -5.485 -1.678 1.00 91.25 93 GLY A CA 1
ATOM 672 C C . GLY A 1 93 ? -10.589 -4.065 -1.115 1.00 91.25 93 GLY A C 1
ATOM 673 O O . GLY A 1 93 ? -11.470 -3.643 -0.360 1.00 91.25 93 GLY A O 1
ATOM 674 N N . LEU A 1 94 ? -9.486 -3.376 -1.399 1.00 91.81 94 LEU A N 1
ATOM 675 C CA . LEU A 1 94 ? -9.182 -2.015 -0.967 1.00 91.81 94 LEU A CA 1
ATOM 676 C C . LEU A 1 94 ? -8.867 -1.129 -2.185 1.00 91.81 94 LEU A C 1
ATOM 678 O O . LEU A 1 94 ? -8.405 -1.634 -3.209 1.00 91.81 94 LEU A O 1
ATOM 682 N N . PRO A 1 95 ? -9.106 0.188 -2.099 1.00 92.88 95 PRO A N 1
ATOM 683 C CA . PRO A 1 95 ? -8.612 1.137 -3.088 1.00 92.88 95 PRO A CA 1
ATOM 684 C C . PRO A 1 95 ? -7.077 1.219 -3.064 1.00 92.88 95 PRO A C 1
ATOM 686 O O . PRO A 1 95 ? -6.448 1.072 -2.012 1.00 92.88 95 PRO A O 1
ATOM 689 N N . ALA A 1 96 ? -6.497 1.477 -4.236 1.00 93.88 96 ALA A N 1
ATOM 690 C CA . ALA A 1 96 ? -5.059 1.587 -4.453 1.00 93.88 96 ALA A CA 1
ATOM 691 C C . ALA A 1 96 ? -4.636 3.041 -4.687 1.00 93.88 96 ALA A C 1
ATOM 693 O O . ALA A 1 96 ? -5.281 3.776 -5.441 1.00 93.88 96 ALA A O 1
ATOM 694 N N . PHE A 1 97 ? -3.510 3.427 -4.098 1.00 94.31 97 PHE A N 1
ATOM 695 C CA . PHE A 1 97 ? -2.876 4.723 -4.302 1.00 94.31 97 PHE A CA 1
ATOM 696 C C . PHE A 1 97 ? -1.359 4.563 -4.401 1.00 94.31 97 PHE A C 1
ATOM 698 O O . PHE A 1 97 ? -0.790 3.587 -3.911 1.00 94.31 97 PHE A O 1
ATOM 705 N N . TYR A 1 98 ? -0.690 5.563 -4.965 1.00 93.62 98 TYR A N 1
ATOM 706 C CA . TYR A 1 98 ? 0.746 5.746 -4.779 1.00 93.62 98 TYR A CA 1
ATOM 707 C C . TYR A 1 98 ? 1.037 7.162 -4.285 1.00 93.62 98 TYR A C 1
ATOM 709 O O . TYR A 1 98 ? 0.406 8.139 -4.702 1.00 93.62 98 TYR A O 1
ATOM 717 N N . LYS A 1 99 ? 1.998 7.275 -3.376 1.00 92.38 99 LYS A N 1
ATOM 718 C CA . LYS A 1 99 ? 2.508 8.535 -2.854 1.00 92.38 99 LYS A CA 1
ATOM 719 C C . LYS A 1 99 ? 3.814 8.875 -3.558 1.00 92.38 99 LYS A C 1
ATOM 721 O O . LYS A 1 99 ? 4.760 8.109 -3.448 1.00 92.38 99 LYS A O 1
ATOM 726 N N . GLN A 1 100 ? 3.882 10.036 -4.201 1.00 88.31 100 GLN A N 1
ATOM 727 C CA . GLN A 1 100 ? 5.101 10.575 -4.809 1.00 88.31 100 GLN A CA 1
ATOM 728 C C . GLN A 1 100 ? 5.381 11.958 -4.212 1.00 88.31 100 GLN A C 1
ATOM 730 O O . GLN A 1 100 ? 4.588 12.888 -4.389 1.00 88.31 100 GLN A O 1
ATOM 735 N N . GLY A 1 101 ? 6.479 12.088 -3.462 1.00 85.69 101 GLY A N 1
ATOM 736 C CA . GLY A 1 101 ? 6.692 13.254 -2.598 1.00 85.69 101 GLY A CA 1
ATO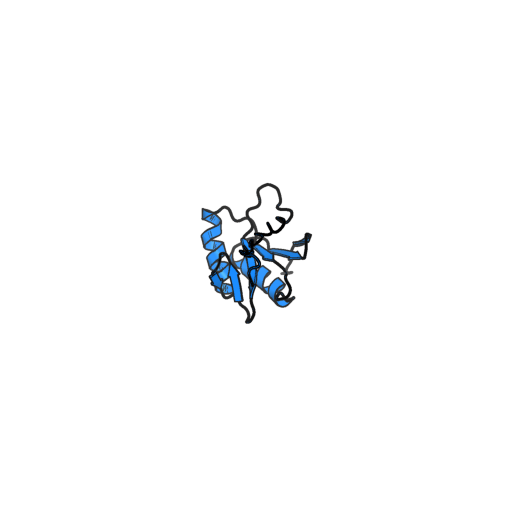M 737 C C . GLY A 1 101 ? 5.542 13.391 -1.596 1.00 85.69 101 GLY A C 1
ATOM 738 O O . GLY A 1 101 ? 5.154 12.408 -0.974 1.00 85.69 101 GLY A O 1
ATOM 739 N N . ASP A 1 102 ? 4.936 14.572 -1.485 1.00 83.88 102 ASP A N 1
ATOM 740 C CA . ASP A 1 102 ? 3.779 14.802 -0.600 1.00 83.88 102 ASP A CA 1
ATOM 741 C C . ASP A 1 102 ? 2.420 14.516 -1.257 1.00 83.88 102 ASP A C 1
ATOM 743 O O . ASP A 1 102 ? 1.373 14.622 -0.614 1.00 83.88 102 ASP A O 1
ATOM 747 N N . LYS A 1 103 ? 2.414 14.135 -2.539 1.00 87.50 103 LYS A N 1
ATOM 748 C CA . LYS A 1 103 ? 1.187 13.931 -3.306 1.00 87.50 103 LYS A CA 1
ATOM 749 C C . LYS A 1 103 ? 0.736 12.475 -3.249 1.00 87.50 103 LYS A C 1
ATOM 751 O O . LYS A 1 103 ? 1.484 11.579 -3.635 1.00 87.50 103 LYS A O 1
ATOM 756 N N . LEU A 1 104 ? -0.514 12.256 -2.846 1.00 91.44 104 LEU A N 1
ATOM 757 C CA . LEU A 1 104 ? -1.203 10.971 -2.957 1.00 91.44 104 LEU A CA 1
ATOM 758 C C . LEU A 1 104 ? -1.998 10.930 -4.268 1.00 91.44 104 LEU A C 1
ATOM 760 O O . LEU A 1 104 ? -2.812 11.815 -4.530 1.00 91.44 104 LEU A O 1
ATOM 764 N N . ASN A 1 105 ? -1.758 9.919 -5.097 1.00 90.38 105 ASN A N 1
ATOM 765 C CA . ASN A 1 105 ? -2.383 9.769 -6.407 1.00 90.38 105 ASN A CA 1
ATOM 766 C C . ASN A 1 105 ? -3.198 8.463 -6.441 1.00 90.38 105 ASN A C 1
ATOM 768 O O . ASN A 1 105 ? -2.651 7.407 -6.111 1.00 90.38 105 ASN A O 1
ATOM 772 N N . PRO A 1 106 ? -4.487 8.500 -6.824 1.00 91.56 106 PRO A N 1
ATOM 773 C CA . PRO A 1 106 ? -5.301 7.296 -6.949 1.00 91.56 106 PRO A CA 1
ATOM 774 C C . PRO A 1 106 ? -4.861 6.457 -8.148 1.00 91.56 106 PRO A C 1
ATOM 776 O O . PRO A 1 106 ? -4.581 6.990 -9.223 1.00 91.56 106 PRO A O 1
ATOM 779 N N . ILE A 1 107 ? -4.856 5.137 -7.980 1.00 90.31 107 ILE A N 1
ATOM 780 C CA . ILE A 1 107 ? -4.590 4.189 -9.062 1.00 90.31 107 ILE A CA 1
ATOM 781 C C . ILE A 1 107 ? -5.932 3.661 -9.557 1.00 90.31 107 ILE A C 1
ATOM 783 O O . ILE A 1 107 ? -6.683 3.030 -8.814 1.00 90.31 107 ILE A O 1
ATOM 787 N N . THR A 1 108 ? -6.245 3.930 -10.823 1.00 82.00 108 THR A N 1
ATOM 788 C CA . THR A 1 108 ? -7.482 3.465 -11.459 1.00 82.00 108 THR A CA 1
ATOM 789 C C . THR A 1 108 ? -7.119 2.483 -12.558 1.00 82.00 108 THR A C 1
ATOM 791 O O . THR A 1 108 ? -6.526 2.874 -13.559 1.00 82.00 108 THR A O 1
ATOM 794 N N . VAL A 1 109 ? -7.472 1.211 -12.382 1.00 66.56 109 VAL A N 1
ATOM 795 C CA . VAL A 1 109 ? -7.313 0.201 -13.434 1.00 66.56 109 VAL A CA 1
ATOM 796 C C . VAL A 1 109 ? -8.657 0.053 -14.132 1.00 66.56 109 VAL A C 1
ATOM 798 O O . VAL A 1 109 ? -9.655 -0.288 -13.491 1.00 66.56 109 VAL A O 1
ATOM 801 N N . GLY A 1 110 ? -8.698 0.370 -15.427 1.00 59.16 110 GLY A N 1
ATOM 802 C CA . GLY A 1 110 ? -9.866 0.103 -16.265 1.00 59.16 110 GLY A CA 1
ATOM 803 C C . GLY A 1 110 ? -10.198 -1.390 -16.251 1.00 59.16 110 GLY A C 1
ATOM 804 O O . GLY A 1 110 ? -9.290 -2.219 -16.189 1.00 59.16 110 GLY A O 1
ATOM 805 N N . ARG A 1 111 ? -11.493 -1.719 -16.233 1.00 50.44 111 ARG A N 1
ATOM 806 C CA . ARG A 1 111 ? -11.964 -3.105 -16.360 1.00 50.44 111 ARG A CA 1
ATOM 807 C C . ARG A 1 111 ? -11.662 -3.680 -17.733 1.00 50.44 111 ARG A C 1
ATOM 809 O O . ARG A 1 111 ? -11.759 -2.906 -18.709 1.00 50.44 111 ARG A O 1
#

Foldseek 3Di:
DDDDDDDDPPPPPPPPPPDPDAPDDVPADEQEWEDDPPQWIDGPNDIDHLVRLLVVLLVVCVVPVHAAYEYADDPNDDPVVQVSQCVSCVSSVHWYWYDDPNDIGGRDDDD

Sequence (111 aa):
MKRMAIVAASAFLAACASVPKPATYAGDVPAEISAMPGDEFSWRGRNYTPDRMGDAIRAAKASEGLTSVVLLFGDDATVQDIVDVAIIARAAGLPAFYKQGDKLNPITVGR

Radius of gyration: 19.61 Å; chains: 1; bounding box: 68×32×44 Å

Secondary structure (DSSP, 8-state):
------------------PPPP---TT--EEEEEEETTTEEEETTEEE-HHHHHHHHHHHHHHHT--EEEEEE-TT--HHHHHHHHHHHHHHT--EEEEETTEEEE-----